Protein AF-0000000074259513 (afdb_homodimer)

Solvent-accessible surface area (backbone atoms only — not comparable to full-atom values): 6010 Å² total; per-residue (Å²): 132,60,86,56,72,41,59,15,62,43,80,56,53,77,37,49,54,82,56,69,43,17,44,39,42,34,41,35,87,91,44,74,48,75,46,43,27,36,48,70,55,35,53,50,48,52,38,41,48,68,45,69,68,115,132,60,88,56,71,41,59,14,62,44,79,56,52,76,36,48,55,83,56,67,44,18,44,39,41,33,41,37,89,90,46,73,49,75,46,43,27,35,48,69,53,35,52,50,48,53,39,42,48,68,42,68,71,113

Secondary structure (DSSP, 8-state):
--SS-EE-TTT-PEEPTTS-EEEEEEEETTEEEEEEEEHHHHHHHHHHHTT---/--SS-EE-TTT-PEEPTTS-EEEEEEEETTEEEEEEEEHHHHHHHHHHHTT---

Organism: NCBI:txid2743089

Foldseek 3Di:
DDPAWDAFPPPRDIDGPPADKDWDWDQDPVGIDITIHHPVVVVVVVCVVVVNVD/DDPQWDAFPPPRDIDGPPADKDWDWDQDPVGIDITIHHPVVVVVVVCVVVVNVD

Nearest PDB structures (foldseek):
  8pkp-assembly1_N  TM=6.000E-01  e=4.523E+00  Homo sapiens
  8pkp-assembly1_N  TM=6.010E-01  e=4.646E+00  Homo sapiens

Structure (mmCIF, N/CA/C/O backbone):
data_AF-0000000074259513-model_v1
#
loop_
_entity.id
_entity.type
_entity.pdbx_description
1 polymer 'Small CPxCG-related zinc finger protein'
#
loop_
_atom_site.group_PDB
_atom_site.id
_atom_site.type_symbol
_atom_site.label_atom_id
_atom_site.label_alt_id
_atom_site.label_comp_id
_atom_site.label_asym_id
_atom_site.label_entity_id
_atom_site.label_seq_id
_atom_site.pdbx_PDB_ins_code
_atom_site.Cartn_x
_atom_site.Cartn_y
_atom_site.Cartn_z
_atom_site.occupancy
_atom_site.B_iso_or_equiv
_atom_site.auth_seq_id
_atom_site.auth_comp_id
_atom_site.auth_asym_id
_atom_site.auth_atom_id
_atom_site.pdbx_PDB_model_num
ATOM 1 N N . MET A 1 1 ? 1.329 -17.625 3.668 1 74.94 1 MET A N 1
ATOM 2 C CA . MET A 1 1 ? 1.654 -18.078 2.318 1 74.94 1 MET A CA 1
ATOM 3 C C . MET A 1 1 ? 0.387 -18.375 1.522 1 74.94 1 MET A C 1
ATOM 5 O O . MET A 1 1 ? -0.631 -18.766 2.094 1 74.94 1 MET A O 1
ATOM 9 N N . LEU A 1 2 ? 0.583 -18.094 0.047 1 81.94 2 LEU A N 1
ATOM 10 C CA . LEU A 1 2 ? -0.591 -18.344 -0.783 1 81.94 2 LEU A CA 1
ATOM 11 C C . LEU A 1 2 ? -0.882 -19.828 -0.878 1 81.94 2 LEU A C 1
ATOM 13 O O . LEU A 1 2 ? 0.029 -20.641 -1.094 1 81.94 2 LEU A O 1
ATOM 17 N N . ARG A 1 3 ? -2.127 -20.297 -0.705 1 88.44 3 ARG A N 1
ATOM 18 C CA . ARG A 1 3 ? -2.537 -21.688 -0.848 1 88.44 3 ARG A CA 1
ATOM 19 C C . ARG A 1 3 ? -3.039 -21.969 -2.26 1 88.44 3 ARG A C 1
ATOM 21 O O . ARG A 1 3 ? -2.982 -23.109 -2.73 1 88.44 3 ARG A O 1
ATOM 28 N N . ARG A 1 4 ? -3.553 -21.016 -2.9 1 95.06 4 ARG A N 1
ATOM 29 C CA . ARG A 1 4 ? -4.074 -21.078 -4.262 1 95.06 4 ARG A CA 1
ATOM 30 C C . ARG A 1 4 ? -3.521 -19.938 -5.109 1 95.06 4 ARG A C 1
ATOM 32 O O . ARG A 1 4 ? -3.078 -18.922 -4.578 1 95.06 4 ARG A O 1
ATOM 39 N N . PRO A 1 5 ? -3.508 -20.219 -6.512 1 96.75 5 PRO A N 1
ATOM 40 C CA . PRO A 1 5 ? -3.08 -19.125 -7.383 1 96.75 5 PRO A CA 1
ATOM 41 C C . PRO A 1 5 ? -3.969 -17.891 -7.254 1 96.75 5 PRO A C 1
ATOM 43 O O . PRO A 1 5 ? -5.176 -18.016 -7.02 1 96.75 5 PRO A O 1
ATOM 46 N N . HIS A 1 6 ? -3.34 -16.766 -7.273 1 97.12 6 HIS A N 1
ATOM 47 C CA . HIS A 1 6 ? -4.023 -15.484 -7.273 1 97.12 6 HIS A CA 1
ATOM 48 C C . HIS A 1 6 ? -3.449 -14.555 -8.336 1 97.12 6 HIS A C 1
ATOM 50 O O . HIS A 1 6 ? -2.264 -14.633 -8.664 1 97.12 6 HIS A O 1
ATOM 56 N N . ASP A 1 7 ? -4.262 -13.742 -8.906 1 97.5 7 ASP A N 1
ATOM 57 C CA . ASP A 1 7 ? -3.744 -12.742 -9.828 1 97.5 7 ASP A CA 1
ATOM 58 C C . ASP A 1 7 ? -3.256 -11.5 -9.086 1 97.5 7 ASP A C 1
ATOM 60 O O . ASP A 1 7 ? -3.9 -11.047 -8.141 1 97.5 7 ASP A O 1
ATOM 64 N N . CYS A 1 8 ? -2.084 -11.031 -9.508 1 98.12 8 CYS A N 1
ATOM 65 C CA . CYS A 1 8 ? -1.61 -9.727 -9.062 1 98.12 8 CYS A CA 1
ATOM 66 C C . CYS A 1 8 ? -2.656 -8.648 -9.32 1 98.12 8 CYS A C 1
ATOM 68 O O . CYS A 1 8 ? -3.129 -8.492 -10.445 1 98.12 8 CYS A O 1
ATOM 70 N N . ASP A 1 9 ? -2.967 -7.887 -8.297 1 97.62 9 ASP A N 1
ATOM 71 C CA . ASP A 1 9 ? -4.016 -6.883 -8.43 1 97.62 9 ASP A CA 1
ATOM 72 C C . ASP A 1 9 ? -3.582 -5.754 -9.367 1 97.62 9 ASP A C 1
ATOM 74 O O . ASP A 1 9 ? -4.422 -5.078 -9.961 1 97.62 9 ASP A O 1
ATOM 78 N N . ARG A 1 10 ? -2.291 -5.578 -9.508 1 97.31 10 ARG A N 1
ATOM 79 C CA . ARG A 1 10 ? -1.812 -4.453 -10.305 1 97.31 10 ARG A CA 1
ATOM 80 C C . ARG A 1 10 ? -1.606 -4.855 -11.766 1 97.31 10 ARG A C 1
ATOM 82 O O . ARG A 1 10 ? -2.031 -4.145 -12.672 1 97.31 10 ARG A O 1
ATOM 89 N N . CYS A 1 11 ? -0.947 -5.926 -12.008 1 97.69 11 CYS A N 1
ATOM 90 C CA . CYS A 1 11 ? -0.525 -6.188 -13.375 1 97.69 11 CYS A CA 1
ATOM 91 C C . CYS A 1 11 ? -1.265 -7.391 -13.953 1 97.69 11 CYS A C 1
ATOM 93 O O . CYS A 1 11 ? -1.183 -7.656 -15.156 1 97.69 11 CYS A O 1
ATOM 95 N N . GLY A 1 12 ? -1.835 -8.188 -13.141 1 97.62 12 GLY A N 1
ATOM 96 C CA . GLY A 1 12 ? -2.67 -9.273 -13.625 1 97.62 12 GLY A CA 1
ATOM 97 C C . GLY A 1 12 ? -1.925 -10.586 -13.758 1 97.62 12 GLY A C 1
ATOM 98 O O . GLY A 1 12 ? -2.527 -11.625 -14.039 1 97.62 12 GLY A O 1
ATOM 99 N N . ARG A 1 13 ? -0.582 -10.539 -13.578 1 97.25 13 ARG A N 1
ATOM 100 C CA . ARG A 1 13 ? 0.183 -11.781 -13.633 1 97.25 13 ARG A CA 1
ATOM 101 C C . ARG A 1 13 ? -0.255 -12.742 -12.523 1 97.25 13 ARG A C 1
ATOM 103 O O . ARG A 1 13 ? -0.558 -12.312 -11.406 1 97.25 13 ARG A O 1
ATOM 110 N N . TH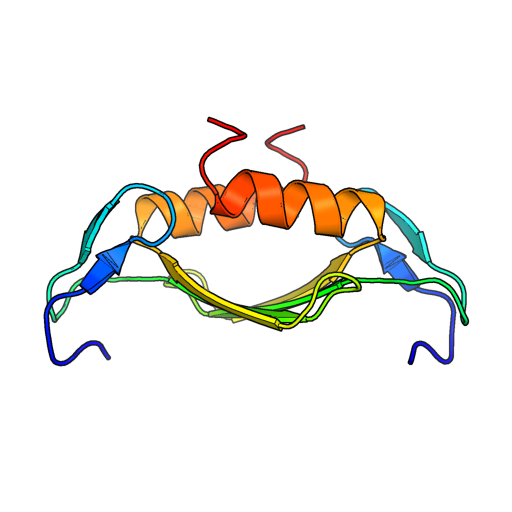R A 1 14 ? -0.247 -14.062 -12.789 1 98.19 14 THR A N 1
ATOM 111 C CA . THR A 1 14 ? -0.623 -15.062 -11.805 1 98.19 14 THR A CA 1
ATOM 112 C C . THR A 1 14 ? 0.52 -15.305 -10.82 1 98.19 14 THR A C 1
ATOM 114 O O . THR A 1 14 ? 1.668 -15.492 -11.234 1 98.19 14 THR A O 1
ATOM 117 N N . ILE A 1 15 ? 0.193 -15.258 -9.547 1 97.81 15 ILE A N 1
ATOM 118 C CA . ILE A 1 15 ? 1.097 -15.633 -8.461 1 97.81 15 ILE A CA 1
ATOM 119 C C . ILE A 1 15 ? 0.795 -17.062 -8 1 97.81 15 ILE A C 1
ATOM 121 O O . ILE A 1 15 ? -0.29 -17.328 -7.484 1 97.81 15 ILE A O 1
ATOM 125 N N . ASP A 1 16 ? 1.713 -17.859 -8.172 1 97.88 16 ASP A N 1
ATOM 126 C CA . ASP A 1 16 ? 1.503 -19.266 -7.82 1 97.88 16 ASP A CA 1
ATOM 127 C C . ASP A 1 16 ? 1.905 -19.531 -6.371 1 97.88 16 ASP A C 1
ATOM 129 O O . ASP A 1 16 ? 2.742 -18.828 -5.812 1 97.88 16 ASP A O 1
ATOM 133 N N . PRO A 1 17 ? 1.207 -20.562 -5.77 1 97.19 17 PRO A N 1
ATOM 134 C CA . PRO A 1 17 ? 1.667 -20.969 -4.441 1 97.19 17 PRO A CA 1
ATOM 135 C C . PRO A 1 17 ? 3.176 -21.203 -4.383 1 97.19 17 PRO A C 1
ATOM 137 O O . PRO A 1 17 ? 3.742 -21.828 -5.289 1 97.19 17 PRO A O 1
ATOM 140 N N . GLY A 1 18 ? 3.783 -20.656 -3.387 1 95.88 18 GLY A N 1
ATOM 141 C CA . GLY A 1 18 ? 5.219 -20.828 -3.244 1 95.88 18 GLY A CA 1
ATOM 142 C C . GLY A 1 18 ? 6.02 -19.641 -3.744 1 95.88 18 GLY A C 1
ATOM 143 O O . GLY A 1 18 ? 7.195 -19.484 -3.41 1 95.88 18 GLY A O 1
ATOM 144 N N . GLU A 1 19 ? 5.395 -18.875 -4.625 1 96.94 19 GLU A N 1
ATOM 145 C CA . GLU A 1 19 ? 6.078 -17.672 -5.113 1 96.94 19 GLU A CA 1
ATOM 146 C C . GLU A 1 19 ? 6.059 -16.562 -4.066 1 96.94 19 GLU A C 1
ATOM 148 O O . GLU A 1 19 ? 5.141 -16.484 -3.248 1 96.94 19 GLU A O 1
ATOM 153 N N . GLU A 1 20 ? 7.117 -15.766 -4.066 1 96.81 20 GLU A N 1
ATOM 154 C CA . GLU A 1 20 ? 7.133 -14.547 -3.264 1 96.81 20 GLU A CA 1
ATOM 155 C C . GLU A 1 20 ? 6.102 -13.539 -3.768 1 96.81 20 GLU A C 1
ATOM 157 O O . GLU A 1 20 ? 5.828 -13.469 -4.969 1 96.81 20 GLU A O 1
ATOM 162 N N . TYR A 1 21 ? 5.535 -12.836 -2.805 1 97.69 21 TYR A N 1
ATOM 163 C CA . TYR A 1 21 ? 4.539 -11.828 -3.146 1 97.69 21 TYR A CA 1
ATOM 164 C C . TYR A 1 21 ? 4.484 -10.734 -2.086 1 97.69 21 TYR A C 1
ATOM 166 O O . TYR A 1 21 ? 5.137 -10.836 -1.045 1 97.69 21 TYR A O 1
ATOM 174 N N . GLY A 1 22 ? 3.895 -9.625 -2.406 1 97.88 22 GLY A N 1
ATOM 175 C CA . GLY A 1 22 ? 3.588 -8.555 -1.468 1 97.88 22 GLY A CA 1
ATOM 176 C C . GLY A 1 22 ? 2.115 -8.469 -1.119 1 97.88 22 GLY A C 1
ATOM 177 O O . GLY A 1 22 ? 1.255 -8.648 -1.984 1 97.88 22 GLY A O 1
ATOM 178 N N . ALA A 1 23 ? 1.812 -8.266 0.148 1 98.38 23 ALA A N 1
ATOM 179 C CA . ALA A 1 23 ? 0.465 -7.984 0.637 1 98.38 23 ALA A CA 1
ATOM 180 C C . ALA A 1 23 ? 0.358 -6.562 1.176 1 98.38 23 ALA A C 1
ATOM 182 O O . ALA A 1 23 ? 1.221 -6.113 1.934 1 98.38 23 ALA A O 1
ATOM 183 N N . VAL A 1 24 ? -0.696 -5.867 0.723 1 98.38 24 VAL A N 1
ATOM 184 C CA . VAL A 1 24 ? -0.873 -4.465 1.091 1 98.38 24 VAL A CA 1
ATOM 185 C C . VAL A 1 24 ? -2.256 -4.262 1.703 1 98.38 24 VAL A C 1
ATOM 187 O O . VAL A 1 24 ? -3.266 -4.668 1.122 1 98.38 24 VAL A O 1
ATOM 190 N N . ASP A 1 25 ? -2.355 -3.721 2.836 1 98.44 25 ASP A N 1
ATOM 191 C CA . ASP A 1 25 ? -3.553 -3.174 3.465 1 98.44 25 ASP A CA 1
ATOM 192 C C . ASP A 1 25 ? -3.457 -1.655 3.604 1 98.44 25 ASP A C 1
ATOM 194 O O . ASP A 1 25 ? -2.514 -1.141 4.207 1 98.44 25 ASP A O 1
ATOM 198 N N . ALA A 1 26 ? -4.391 -1.011 2.979 1 98.12 26 ALA A N 1
ATOM 199 C CA . ALA A 1 26 ? -4.344 0.448 3.031 1 98.12 26 ALA A CA 1
ATOM 200 C C . ALA A 1 26 ? -5.723 1.031 3.336 1 98.12 26 ALA A C 1
ATOM 202 O O . ALA A 1 26 ? -6.746 0.424 3.012 1 98.12 26 ALA A O 1
ATOM 203 N N . ILE A 1 27 ? -5.707 2.111 4.055 1 97.62 27 ILE A N 1
ATOM 204 C CA . ILE A 1 27 ? -6.902 2.918 4.277 1 97.62 27 ILE A CA 1
ATOM 205 C C . ILE A 1 27 ? -6.625 4.371 3.891 1 97.62 27 ILE A C 1
ATOM 207 O O . ILE A 1 27 ? -5.562 4.91 4.207 1 97.62 27 ILE A O 1
ATOM 211 N N . ASP A 1 28 ? -7.586 4.934 3.045 1 96.25 28 ASP A N 1
ATOM 212 C CA . ASP A 1 28 ? -7.492 6.348 2.695 1 96.25 28 ASP A CA 1
ATOM 213 C C . ASP A 1 28 ? -8.875 6.977 2.576 1 96.25 28 ASP A C 1
ATOM 215 O O . ASP A 1 28 ? -9.883 6.352 2.914 1 96.25 28 ASP A O 1
ATOM 219 N N . PRO A 1 29 ? -8.922 8.289 2.244 1 92.75 29 PRO A N 1
ATOM 220 C CA . PRO A 1 29 ? -10.227 8.953 2.199 1 92.75 29 PRO A CA 1
ATOM 221 C C . PRO A 1 29 ? -11.203 8.266 1.247 1 92.75 29 PRO A C 1
ATOM 223 O O . PRO A 1 29 ? -12.422 8.375 1.422 1 92.75 29 PRO A O 1
ATOM 226 N N . ASP A 1 30 ? -10.648 7.559 0.295 1 96.12 30 ASP A N 1
ATOM 227 C CA . ASP A 1 30 ? -11.508 6.906 -0.69 1 96.12 30 ASP A CA 1
ATOM 228 C C . ASP A 1 30 ? -11.922 5.516 -0.218 1 96.12 30 ASP A C 1
ATOM 230 O O . ASP A 1 30 ? -12.773 4.875 -0.839 1 96.12 30 ASP A O 1
ATOM 234 N N . GLY A 1 31 ? -11.43 4.961 0.875 1 96.19 31 GLY A N 1
ATOM 235 C CA . GLY A 1 31 ? -11.852 3.676 1.412 1 96.19 31 GLY A CA 1
ATOM 236 C C . GLY A 1 31 ? -10.688 2.736 1.685 1 96.19 31 GLY A C 1
ATOM 237 O O . GLY A 1 31 ? -9.531 3.145 1.631 1 96.19 31 GLY A O 1
ATOM 238 N N . ASP A 1 32 ? -10.977 1.563 2.08 1 97.44 32 ASP A N 1
ATOM 239 C CA . ASP A 1 32 ? -9.992 0.521 2.348 1 97.44 32 ASP A CA 1
ATOM 240 C C . ASP A 1 32 ? -9.664 -0.268 1.082 1 97.44 32 ASP A C 1
ATOM 242 O O . ASP A 1 32 ? -10.492 -0.358 0.171 1 97.44 32 ASP A O 1
ATOM 246 N N . LEU A 1 33 ? -8.438 -0.649 0.962 1 96 33 LEU A N 1
ATOM 247 C CA . LEU A 1 33 ? -8.062 -1.58 -0.095 1 96 33 LEU A CA 1
ATOM 248 C C . LEU A 1 33 ? -7.074 -2.619 0.425 1 96 33 LEU A C 1
ATOM 250 O O . LEU A 1 33 ? -6.262 -2.326 1.304 1 96 33 LEU A O 1
ATOM 254 N N . ARG A 1 34 ? -7.293 -3.844 -0.008 1 98 34 ARG A N 1
ATOM 255 C CA . ARG A 1 34 ? -6.387 -4.973 0.194 1 98 34 ARG A CA 1
ATOM 256 C C . ARG A 1 34 ? -5.996 -5.602 -1.137 1 98 34 ARG A C 1
ATOM 258 O O . ARG A 1 34 ? -6.859 -6.031 -1.906 1 98 34 ARG A O 1
ATOM 265 N N . VAL A 1 35 ? -4.707 -5.543 -1.379 1 98.12 35 VAL A N 1
ATOM 266 C CA . VAL A 1 35 ? -4.285 -6.066 -2.674 1 98.12 35 VAL A CA 1
ATOM 267 C C . VAL A 1 35 ? -3.104 -7.016 -2.488 1 98.12 35 VAL A C 1
ATOM 269 O O . VAL A 1 35 ? -2.4 -6.949 -1.477 1 98.12 35 VAL A O 1
ATOM 272 N N . LEU A 1 36 ? -2.984 -7.938 -3.428 1 98.19 36 LEU A N 1
ATOM 273 C CA . LEU A 1 36 ? -1.825 -8.812 -3.564 1 98.19 36 LEU A CA 1
ATOM 274 C C . LEU A 1 36 ? -1.015 -8.453 -4.805 1 98.19 36 LEU A C 1
ATOM 276 O O . LEU A 1 36 ? -1.579 -8.25 -5.883 1 98.19 36 LEU A O 1
ATOM 280 N N . LEU A 1 37 ? 0.252 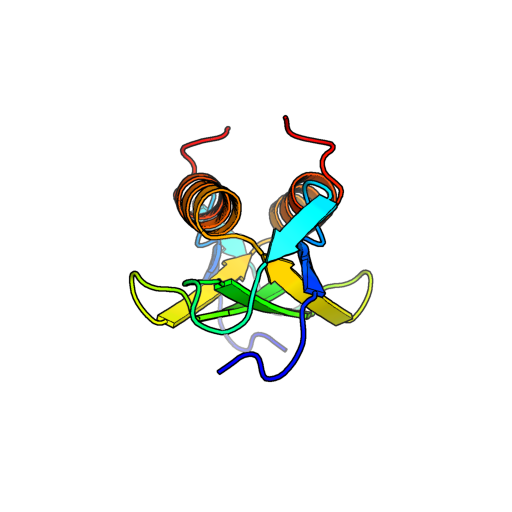-8.359 -4.578 1 98.12 37 LEU A N 1
ATOM 281 C CA . LEU A 1 37 ? 1.155 -7.969 -5.656 1 98.12 37 LEU A CA 1
ATOM 282 C C . LEU A 1 37 ? 2.164 -9.078 -5.945 1 98.12 37 LEU A C 1
ATOM 284 O O . LEU A 1 37 ? 2.682 -9.703 -5.023 1 98.12 37 LEU A O 1
ATOM 288 N N . CYS A 1 38 ? 2.395 -9.359 -7.281 1 98.06 38 CYS A N 1
ATOM 289 C CA . CYS A 1 38 ? 3.531 -10.211 -7.617 1 98.06 38 CYS A CA 1
ATOM 290 C C . CYS A 1 38 ? 4.84 -9.578 -7.16 1 98.06 38 CYS A C 1
ATOM 292 O O . CYS A 1 38 ? 4.875 -8.391 -6.82 1 98.06 38 CYS A O 1
ATOM 294 N N . ALA A 1 39 ? 5.91 -10.359 -7.129 1 97.25 39 ALA A N 1
ATOM 295 C CA . ALA A 1 39 ? 7.188 -9.898 -6.582 1 97.25 39 ALA A CA 1
ATOM 296 C C . ALA A 1 39 ? 7.684 -8.664 -7.32 1 97.25 39 ALA A C 1
ATOM 298 O O . ALA A 1 39 ? 8.086 -7.676 -6.695 1 97.25 39 ALA A O 1
ATOM 299 N N . PRO A 1 40 ? 7.609 -8.57 -8.68 1 96.38 40 PRO A N 1
ATOM 300 C CA . PRO A 1 40 ? 8.047 -7.352 -9.367 1 96.38 40 PRO A CA 1
ATOM 301 C C . PRO A 1 40 ? 7.207 -6.129 -9 1 96.38 40 PRO A C 1
ATOM 303 O O . PRO A 1 40 ? 7.75 -5.043 -8.789 1 96.38 40 PRO A O 1
ATOM 306 N N . CYS A 1 41 ? 5.91 -6.316 -8.836 1 97.12 41 CYS A N 1
ATOM 307 C CA . CYS A 1 41 ? 5.039 -5.195 -8.5 1 97.12 41 CYS A CA 1
ATOM 308 C C . CYS A 1 41 ? 5.234 -4.766 -7.055 1 97.12 41 CYS A C 1
ATOM 310 O O . CYS A 1 41 ? 5.094 -3.584 -6.73 1 97.12 41 CYS A O 1
ATOM 312 N N . ALA A 1 42 ? 5.582 -5.746 -6.211 1 97.44 42 ALA A N 1
ATOM 313 C CA . ALA A 1 42 ? 5.922 -5.391 -4.836 1 97.44 42 ALA A CA 1
ATOM 314 C C . ALA A 1 42 ? 7.172 -4.516 -4.789 1 97.44 42 ALA A C 1
ATOM 316 O O . ALA A 1 42 ? 7.238 -3.564 -4.008 1 97.44 42 ALA A O 1
ATOM 317 N N . GLY A 1 43 ? 8.156 -4.895 -5.594 1 96.25 43 GLY A N 1
ATOM 318 C CA . GLY A 1 43 ? 9.328 -4.043 -5.727 1 96.25 43 GLY A CA 1
ATOM 319 C C . GLY A 1 43 ? 9 -2.656 -6.242 1 96.25 43 GLY A C 1
ATOM 320 O O . GLY A 1 43 ? 9.531 -1.661 -5.742 1 96.25 43 GLY A O 1
ATOM 321 N N . ASP A 1 44 ? 8.102 -2.564 -7.266 1 95.62 44 ASP A N 1
ATOM 322 C CA . ASP A 1 44 ? 7.68 -1.279 -7.809 1 95.62 44 ASP A CA 1
ATOM 323 C C . ASP A 1 44 ? 6.992 -0.431 -6.742 1 95.62 44 ASP A C 1
ATOM 325 O O . ASP A 1 44 ? 7.137 0.793 -6.727 1 95.62 44 ASP A O 1
ATOM 329 N N . LEU A 1 45 ? 6.168 -1.118 -5.887 1 96.62 45 LEU A N 1
ATOM 330 C CA . LEU A 1 45 ? 5.52 -0.392 -4.801 1 96.62 45 LEU A CA 1
ATOM 331 C C . LEU A 1 45 ? 6.551 0.251 -3.885 1 96.62 45 LEU A C 1
ATOM 333 O O . LEU A 1 45 ? 6.41 1.414 -3.498 1 96.62 45 LEU A O 1
ATOM 337 N N . ARG A 1 46 ? 7.605 -0.456 -3.506 1 96.62 46 ARG A N 1
ATOM 338 C CA . ARG A 1 46 ? 8.656 0.112 -2.664 1 96.62 46 ARG A CA 1
ATOM 339 C C . ARG A 1 46 ? 9.289 1.332 -3.324 1 96.62 46 ARG A C 1
ATOM 341 O O . ARG A 1 46 ? 9.492 2.359 -2.676 1 96.62 46 ARG A O 1
ATOM 348 N N . ALA A 1 47 ? 9.586 1.173 -4.59 1 95.12 47 ALA A N 1
ATOM 349 C CA . ALA A 1 47 ? 10.172 2.287 -5.332 1 95.12 47 ALA A CA 1
ATOM 350 C C . ALA A 1 47 ? 9.234 3.49 -5.348 1 95.12 47 ALA A C 1
ATOM 352 O O . ALA A 1 47 ? 9.68 4.633 -5.199 1 95.12 47 ALA A O 1
ATOM 353 N N . PHE A 1 48 ? 7.922 3.227 -5.578 1 95.31 48 PHE A N 1
ATOM 354 C CA . PHE A 1 48 ? 6.895 4.258 -5.559 1 95.31 48 PHE A CA 1
ATOM 355 C C . PHE A 1 48 ? 6.867 4.973 -4.211 1 95.31 48 PHE A C 1
ATOM 357 O O . PHE A 1 48 ? 6.875 6.203 -4.156 1 95.31 48 PHE A O 1
ATOM 364 N N . LEU A 1 49 ? 6.895 4.258 -3.146 1 96.38 49 LEU A N 1
ATOM 365 C CA . LEU A 1 49 ? 6.797 4.816 -1.802 1 96.38 49 LEU A CA 1
ATOM 366 C C . LEU A 1 49 ? 8.07 5.574 -1.432 1 96.38 49 LEU A C 1
ATOM 368 O O . LEU A 1 49 ? 8.016 6.539 -0.67 1 96.38 49 LEU A O 1
ATOM 372 N N . ASP A 1 50 ? 9.195 5.191 -2.051 1 94.62 50 ASP A N 1
ATOM 373 C CA . ASP A 1 50 ? 10.469 5.859 -1.809 1 94.62 50 ASP A CA 1
ATOM 374 C C . ASP A 1 50 ? 10.586 7.141 -2.633 1 94.62 50 ASP A C 1
ATOM 376 O O . ASP A 1 50 ? 11.594 7.852 -2.551 1 94.62 50 ASP A O 1
ATOM 380 N N . GLY A 1 51 ? 9.555 7.406 -3.395 1 91.19 51 GLY A N 1
ATOM 381 C CA . GLY A 1 51 ? 9.555 8.617 -4.203 1 91.19 51 GLY A CA 1
ATOM 382 C C . GLY A 1 51 ? 10.312 8.461 -5.508 1 91.19 51 GLY A C 1
ATOM 383 O O . GLY A 1 51 ? 10.633 9.453 -6.168 1 91.19 51 GLY A O 1
ATOM 384 N N . GLU A 1 52 ? 10.68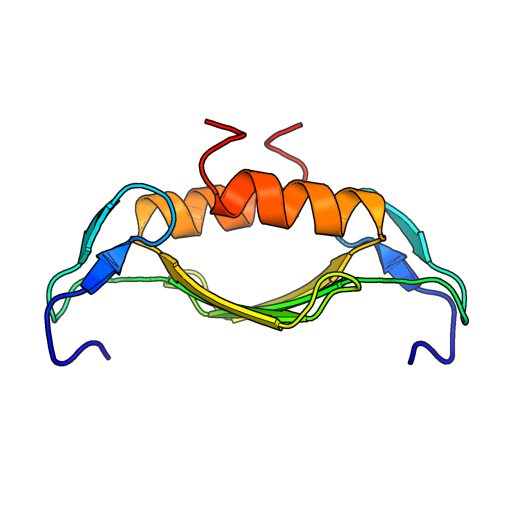 7.246 -5.902 1 85 52 GLU A N 1
ATOM 385 C CA . GLU A 1 52 ? 11.492 7.023 -7.094 1 85 52 GLU A CA 1
ATOM 386 C C . GLU A 1 52 ? 10.625 7 -8.352 1 85 52 GLU A C 1
ATOM 388 O O . GLU A 1 52 ? 11.133 7.141 -9.469 1 85 52 GLU A O 1
ATOM 393 N N . LEU A 1 53 ? 9.422 6.73 -8.297 1 66.38 53 LEU A N 1
ATOM 394 C CA . LEU A 1 53 ? 8.539 6.707 -9.453 1 66.38 53 LEU A CA 1
ATOM 395 C C . LEU A 1 53 ? 7.738 8 -9.555 1 66.38 53 LEU A C 1
ATOM 397 O O . LEU A 1 53 ? 6.641 8.109 -9.008 1 66.38 53 LEU A O 1
ATOM 401 N N . LEU A 1 54 ? 8.406 9.148 -9.523 1 55.88 54 LEU A N 1
ATOM 402 C CA . LEU A 1 54 ? 7.777 10.453 -9.703 1 55.88 54 LEU A CA 1
ATOM 403 C C . LEU A 1 54 ? 7.688 10.82 -11.18 1 55.88 54 LEU A C 1
ATOM 405 O O . LEU A 1 54 ? 8.531 10.414 -11.977 1 55.88 54 LEU A O 1
ATOM 409 N N . MET B 1 1 ? -7.285 8.812 13.648 1 73.62 1 MET B N 1
ATOM 410 C CA . MET B 1 1 ? -6.941 10.18 13.258 1 73.62 1 MET B CA 1
ATOM 411 C C . MET B 1 1 ? -5.59 10.586 13.836 1 73.62 1 MET B C 1
ATOM 413 O O . MET B 1 1 ? -5.215 10.133 14.922 1 73.62 1 MET B O 1
ATOM 417 N N . LEU B 1 2 ? -4.852 11.523 12.906 1 81.69 2 LEU B N 1
ATOM 418 C CA . LEU B 1 2 ? -3.545 11.961 13.391 1 81.69 2 LEU B CA 1
ATOM 419 C C . LEU B 1 2 ? -3.691 12.914 14.578 1 81.69 2 LEU B C 1
ATOM 421 O O . LEU B 1 2 ? -4.516 13.828 14.539 1 81.69 2 LEU B O 1
ATOM 425 N N . ARG B 1 3 ? -2.945 12.773 15.695 1 87.88 3 ARG B N 1
ATOM 426 C CA . ARG B 1 3 ? -2.951 13.656 16.859 1 87.88 3 ARG B CA 1
ATOM 427 C C . ARG B 1 3 ? -1.854 14.711 16.734 1 87.88 3 ARG B C 1
ATOM 429 O O . ARG B 1 3 ? -1.964 15.797 17.328 1 87.88 3 ARG B O 1
ATOM 436 N N . ARG B 1 4 ? -0.813 14.43 16.078 1 94.56 4 ARG B N 1
ATOM 437 C CA . ARG B 1 4 ? 0.336 15.297 15.844 1 94.56 4 ARG B CA 1
ATOM 438 C C . ARG B 1 4 ? 0.699 15.336 14.359 1 94.56 4 ARG B C 1
ATOM 440 O O . ARG B 1 4 ? 0.34 14.43 13.609 1 94.56 4 ARG B O 1
ATOM 447 N N . PRO B 1 5 ? 1.395 16.5 13.961 1 96.62 5 PRO B N 1
ATOM 448 C CA . PRO B 1 5 ? 1.858 16.547 12.578 1 96.62 5 PRO B CA 1
ATOM 449 C C . PRO B 1 5 ? 2.84 15.414 12.25 1 96.62 5 PRO B C 1
ATOM 451 O O . PRO B 1 5 ? 3.619 15 13.109 1 96.62 5 PRO B O 1
ATOM 454 N N . HIS B 1 6 ? 2.68 14.891 11.094 1 97 6 HIS B N 1
ATOM 455 C CA . HIS B 1 6 ? 3.582 13.883 10.555 1 97 6 HIS B CA 1
ATOM 456 C C . HIS B 1 6 ? 3.994 14.219 9.125 1 97 6 HIS B C 1
ATOM 458 O O . HIS B 1 6 ? 3.227 14.828 8.375 1 97 6 HIS B O 1
ATOM 464 N N . ASP B 1 7 ? 5.164 13.852 8.766 1 97.56 7 ASP B N 1
ATOM 465 C CA . ASP B 1 7 ? 5.566 14.023 7.371 1 97.56 7 ASP B CA 1
ATOM 466 C C . ASP B 1 7 ? 5.129 12.828 6.527 1 97.56 7 ASP B C 1
ATOM 468 O O . ASP B 1 7 ? 5.238 11.68 6.961 1 97.56 7 ASP B O 1
ATOM 472 N N . CYS B 1 8 ? 4.59 13.164 5.352 1 98.12 8 CYS B N 1
ATOM 473 C CA . CYS B 1 8 ? 4.34 12.141 4.34 1 98.12 8 CYS B CA 1
ATOM 474 C C . CYS B 1 8 ? 5.605 11.344 4.047 1 98.12 8 CYS B C 1
ATOM 476 O O . CYS B 1 8 ? 6.648 11.922 3.734 1 98.12 8 CYS B O 1
ATOM 478 N N . ASP B 1 9 ? 5.496 10.039 4.102 1 97.62 9 ASP B N 1
ATOM 479 C CA . ASP B 1 9 ? 6.676 9.203 3.914 1 97.62 9 ASP B CA 1
ATOM 480 C C . ASP B 1 9 ? 7.176 9.266 2.473 1 97.62 9 ASP B C 1
ATOM 482 O O . ASP B 1 9 ? 8.352 9.023 2.207 1 97.62 9 ASP B O 1
ATOM 486 N N . ARG B 1 10 ? 6.293 9.617 1.562 1 97.25 10 ARG B N 1
ATOM 487 C CA . ARG B 1 10 ? 6.68 9.602 0.156 1 97.25 10 ARG B CA 1
ATOM 488 C C . ARG B 1 10 ? 7.215 10.961 -0.281 1 97.25 10 ARG B C 1
ATOM 490 O O . ARG B 1 10 ? 8.258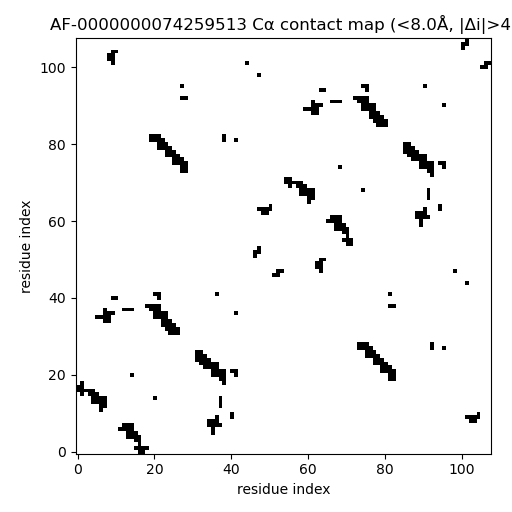 11.047 -0.938 1 97.25 10 ARG B O 1
ATOM 497 N N . CYS B 1 11 ? 6.535 12 0.018 1 97.69 11 CYS B N 1
ATOM 498 C CA . CYS B 1 11 ? 6.898 13.273 -0.602 1 97.69 11 CYS B CA 1
ATOM 499 C C . CYS B 1 11 ? 7.457 14.242 0.431 1 97.69 11 CYS B C 1
ATOM 501 O O . CYS B 1 11 ? 7.98 15.305 0.076 1 97.69 11 CYS B O 1
ATOM 503 N N . GLY B 1 12 ? 7.223 14.016 1.669 1 97.62 12 GLY B N 1
ATOM 504 C CA . GLY B 1 12 ? 7.832 14.82 2.713 1 97.62 12 GLY B CA 1
ATOM 505 C C . GLY B 1 12 ? 6.949 15.969 3.176 1 97.62 12 GLY B C 1
ATOM 506 O O . GLY B 1 12 ? 7.285 16.672 4.133 1 97.62 12 GLY B O 1
ATOM 507 N N . ARG B 1 13 ? 5.82 16.172 2.467 1 97.31 13 ARG B N 1
ATOM 508 C CA . ARG B 1 13 ? 4.898 17.219 2.898 1 97.31 13 ARG B CA 1
ATOM 509 C C . ARG B 1 13 ? 4.34 16.922 4.285 1 97.31 13 ARG B C 1
ATOM 511 O O . ARG B 1 13 ? 4.062 15.766 4.609 1 97.31 13 ARG B O 1
ATOM 518 N N . THR B 1 14 ? 4.102 17.953 5.109 1 98.12 14 THR B N 1
ATOM 519 C CA . THR B 1 14 ? 3.553 17.781 6.449 1 98.12 14 THR B CA 1
ATOM 520 C C . THR B 1 14 ? 2.045 17.562 6.391 1 98.12 14 THR B C 1
ATOM 522 O O . THR B 1 14 ? 1.327 18.281 5.703 1 98.12 14 THR B O 1
ATOM 525 N N . ILE B 1 15 ? 1.604 16.516 7.066 1 97.75 15 ILE B N 1
ATOM 526 C CA . ILE B 1 15 ? 0.189 16.219 7.281 1 97.75 15 ILE B CA 1
ATOM 527 C C . ILE B 1 15 ? -0.239 16.719 8.656 1 97.75 15 ILE B C 1
ATOM 529 O O . ILE B 1 15 ? 0.241 16.219 9.68 1 97.75 15 ILE B O 1
ATOM 533 N N . ASP B 1 16 ? -1.102 17.609 8.656 1 97.81 16 ASP B N 1
ATOM 534 C CA . ASP B 1 16 ? -1.536 18.203 9.922 1 97.81 16 ASP B CA 1
ATOM 535 C C . ASP B 1 16 ? -2.734 17.438 10.492 1 97.81 16 ASP B C 1
ATOM 537 O O . ASP B 1 16 ? -3.492 16.812 9.75 1 97.81 16 ASP B O 1
ATOM 541 N N . PRO B 1 17 ? -2.818 17.484 11.867 1 97.06 17 PRO B N 1
ATOM 542 C CA . PRO B 1 17 ? -4.035 16.906 12.453 1 97.06 17 PRO B CA 1
ATOM 543 C C . PRO B 1 17 ? -5.309 17.438 11.789 1 97.06 17 PRO B C 1
ATOM 545 O O . PRO B 1 17 ? -5.422 18.641 11.531 1 97.06 17 PRO B O 1
ATOM 548 N N . GLY B 1 18 ? -6.168 16.531 11.469 1 95.81 18 GLY B N 1
ATOM 549 C CA . GLY B 1 18 ? -7.418 16.938 10.844 1 95.81 18 GLY B CA 1
ATOM 550 C C . GLY B 1 18 ? -7.418 16.766 9.336 1 95.81 18 GLY B C 1
ATOM 551 O O . GLY B 1 18 ? -8.477 16.766 8.711 1 95.81 18 GLY B O 1
ATOM 552 N N . GLU B 1 19 ? -6.227 16.734 8.773 1 96.94 19 GLU B N 1
ATOM 553 C CA . GLU B 1 19 ? -6.145 16.516 7.336 1 96.94 19 GLU B CA 1
ATOM 554 C C . GLU B 1 19 ? -6.398 15.047 6.988 1 96.94 19 GLU B C 1
ATOM 556 O O . GLU B 1 19 ? -6.125 14.156 7.793 1 96.94 19 GLU B O 1
ATOM 561 N N . GLU B 1 20 ? -6.996 14.836 5.82 1 96.81 20 GLU B N 1
ATOM 562 C CA . GLU B 1 20 ? -7.105 13.484 5.273 1 96.81 20 GLU B CA 1
ATOM 563 C C . GLU B 1 20 ? -5.73 12.922 4.926 1 96.81 20 GLU B C 1
ATOM 565 O O . GLU B 1 20 ? -4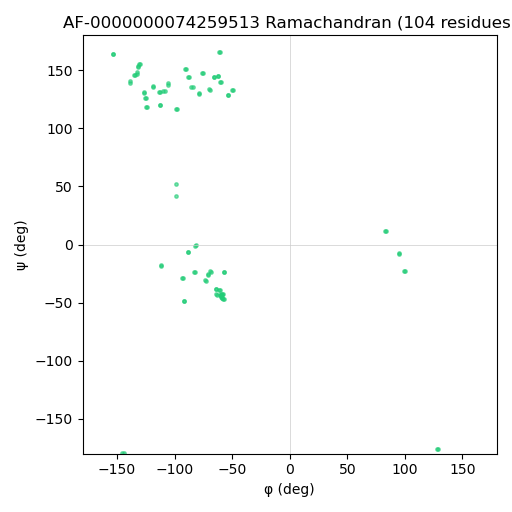.832 13.656 4.527 1 96.81 20 GLU B O 1
ATOM 570 N N . TYR B 1 21 ? -5.637 11.617 5.16 1 97.69 21 TYR B N 1
ATOM 571 C CA . TYR B 1 21 ? -4.379 10.945 4.855 1 97.69 21 TYR B CA 1
ATOM 572 C C . TYR B 1 21 ? -4.613 9.469 4.547 1 97.69 21 TYR B C 1
ATOM 574 O O . TYR B 1 21 ? -5.73 8.969 4.684 1 97.69 21 TYR B O 1
ATOM 582 N N . GLY B 1 22 ? -3.645 8.836 3.949 1 97.88 22 GLY B N 1
ATOM 583 C CA . GLY B 1 22 ? -3.623 7.395 3.75 1 97.88 22 GLY B CA 1
ATOM 584 C C . GLY B 1 22 ? -2.645 6.68 4.664 1 97.88 22 GLY B C 1
ATOM 585 O O . GLY B 1 22 ? -1.548 7.18 4.922 1 97.88 22 GLY B O 1
ATOM 586 N N . ALA B 1 23 ? -3.047 5.551 5.195 1 98.31 23 ALA B N 1
ATOM 587 C CA . ALA B 1 23 ? -2.186 4.645 5.953 1 98.31 23 ALA B CA 1
ATOM 588 C C . ALA B 1 23 ? -2 3.32 5.219 1 98.31 23 ALA B C 1
ATOM 590 O O . ALA B 1 23 ? -2.971 2.73 4.734 1 98.31 23 ALA B O 1
ATOM 591 N N . VAL B 1 24 ? -0.727 2.912 5.113 1 98.38 24 VAL B N 1
ATOM 592 C CA . VAL B 1 24 ? -0.398 1.702 4.367 1 98.38 24 VAL B CA 1
ATOM 593 C C . VAL B 1 24 ? 0.398 0.748 5.254 1 98.38 24 VAL B C 1
ATOM 595 O O . VAL B 1 24 ? 1.396 1.143 5.863 1 98.38 24 VAL B O 1
ATOM 598 N N . ASP B 1 25 ? -0.006 -0.446 5.402 1 98.44 25 ASP B N 1
ATOM 599 C CA . ASP B 1 25 ? 0.732 -1.581 5.949 1 98.44 25 ASP B CA 1
ATOM 600 C C . ASP B 1 25 ? 1.004 -2.627 4.867 1 98.44 25 ASP B C 1
ATOM 602 O O . ASP B 1 25 ? 0.074 -3.123 4.23 1 98.44 25 ASP B O 1
ATOM 606 N N . ALA B 1 26 ? 2.256 -2.865 4.672 1 98.19 26 ALA B N 1
ATOM 607 C CA . ALA B 1 26 ? 2.598 -3.824 3.623 1 98.19 26 ALA B CA 1
ATOM 608 C C . ALA B 1 26 ? 3.672 -4.797 4.098 1 98.19 26 ALA B C 1
ATOM 610 O O . ALA B 1 26 ? 4.484 -4.461 4.961 1 98.19 26 ALA B O 1
ATOM 611 N N . ILE B 1 27 ? 3.576 -5.996 3.623 1 97.69 27 ILE B N 1
ATOM 612 C CA . ILE B 1 27 ? 4.617 -7.004 3.803 1 97.69 27 ILE B CA 1
ATOM 613 C C . ILE B 1 27 ? 5.012 -7.582 2.447 1 97.69 27 ILE B C 1
ATOM 615 O O . ILE B 1 27 ? 4.152 -7.852 1.604 1 97.69 27 ILE B O 1
ATOM 619 N N . ASP B 1 28 ? 6.387 -7.621 2.217 1 96.38 28 ASP B N 1
ATOM 620 C CA . ASP B 1 28 ? 6.895 -8.242 0.999 1 96.38 28 ASP B CA 1
ATOM 621 C C . ASP B 1 28 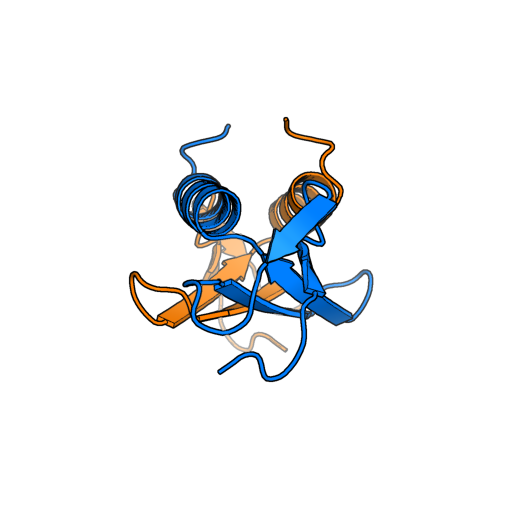? 8.227 -8.945 1.257 1 96.38 28 ASP B C 1
ATOM 623 O O . ASP B 1 28 ? 8.648 -9.078 2.406 1 96.38 28 ASP B O 1
ATOM 627 N N . PRO B 1 29 ? 8.812 -9.555 0.208 1 93 29 PRO B N 1
ATOM 628 C CA . PRO B 1 29 ? 10.047 -10.312 0.431 1 93 29 PRO B CA 1
ATOM 629 C C . PRO B 1 29 ? 11.148 -9.469 1.059 1 93 29 PRO B C 1
ATOM 631 O O . PRO B 1 29 ? 12.039 -10 1.726 1 93 29 PRO B O 1
ATOM 634 N N . ASP B 1 30 ? 11.047 -8.18 0.858 1 96.19 30 ASP B N 1
ATOM 635 C CA . ASP B 1 30 ? 12.078 -7.293 1.386 1 96.19 30 ASP B CA 1
ATOM 636 C C . ASP B 1 30 ? 11.75 -6.863 2.812 1 96.19 30 ASP B C 1
ATOM 638 O O . ASP B 1 30 ? 12.578 -6.23 3.479 1 96.19 30 ASP B O 1
ATOM 642 N N . GLY B 1 31 ? 10.609 -7.156 3.416 1 96.31 31 GLY B N 1
ATOM 643 C CA . GLY B 1 31 ? 10.273 -6.836 4.793 1 96.31 31 GLY B CA 1
ATOM 644 C C . GLY B 1 31 ? 8.953 -6.102 4.934 1 96.31 31 GLY B C 1
ATOM 645 O O . GLY B 1 31 ? 8.188 -5.996 3.973 1 96.31 31 GLY B O 1
ATOM 646 N N . ASP B 1 32 ? 8.617 -5.711 6.113 1 97.5 32 ASP B N 1
ATOM 647 C CA . ASP B 1 32 ? 7.406 -4.961 6.418 1 97.5 32 ASP B CA 1
ATOM 648 C C . ASP B 1 32 ? 7.641 -3.457 6.285 1 97.5 32 ASP B C 1
ATOM 650 O O . ASP B 1 32 ? 8.773 -2.986 6.438 1 97.5 32 ASP B O 1
ATOM 654 N N . LEU B 1 33 ? 6.66 -2.766 5.824 1 96.12 33 LEU B N 1
ATOM 655 C CA . LEU B 1 33 ? 6.695 -1.308 5.848 1 96.12 33 LEU B CA 1
ATOM 656 C C . LEU B 1 33 ? 5.34 -0.739 6.258 1 96.12 33 LEU B C 1
ATOM 658 O O . LEU B 1 33 ? 4.297 -1.335 5.969 1 96.12 33 LEU B O 1
ATOM 662 N N . ARG B 1 34 ? 5.395 0.307 7.051 1 98 34 ARG B N 1
ATOM 663 C CA . ARG B 1 34 ? 4.254 1.133 7.434 1 98 34 ARG B CA 1
ATOM 664 C C . ARG B 1 34 ? 4.508 2.602 7.109 1 98 34 ARG B C 1
ATOM 666 O O . ARG B 1 34 ? 5.496 3.182 7.566 1 98 34 ARG B O 1
ATOM 673 N N . VAL B 1 35 ? 3.648 3.096 6.25 1 98.12 35 VAL B N 1
ATOM 674 C CA . VAL B 1 35 ? 3.889 4.477 5.848 1 98.12 35 VAL B CA 1
ATOM 675 C C . VAL B 1 35 ? 2.594 5.281 5.953 1 98.12 35 VAL B C 1
ATOM 677 O O . VAL B 1 35 ? 1.499 4.711 5.93 1 98.12 35 VAL B O 1
ATOM 680 N N . LEU B 1 36 ? 2.754 6.57 6.168 1 98.12 36 LEU B N 1
ATOM 681 C CA . LEU B 1 36 ? 1.681 7.559 6.094 1 98.12 36 LEU B CA 1
ATOM 682 C C . LEU B 1 36 ? 1.841 8.445 4.863 1 98.12 36 LEU B C 1
ATOM 684 O O . LEU B 1 36 ? 2.939 8.93 4.582 1 98.12 36 LEU B O 1
ATOM 688 N N . LEU B 1 37 ? 0.756 8.578 4.176 1 98.06 37 LEU B N 1
ATOM 689 C CA . LEU B 1 37 ? 0.764 9.352 2.939 1 98.06 37 LEU B CA 1
ATOM 690 C C . LEU B 1 37 ? -0.175 10.547 3.043 1 98.06 37 LEU B C 1
ATOM 692 O O . LEU B 1 37 ? -1.276 10.438 3.586 1 98.06 37 LEU B O 1
ATOM 696 N N . CYS B 1 38 ? 0.312 11.75 2.57 1 98.06 38 CYS B N 1
ATOM 697 C CA . CYS B 1 38 ? -0.626 12.852 2.404 1 98.06 38 CYS B CA 1
ATOM 698 C C . CYS B 1 38 ? -1.719 12.492 1.404 1 98.06 38 CYS B C 1
ATOM 700 O O . CYS B 1 38 ? -1.602 11.508 0.678 1 98.06 38 CYS B O 1
ATOM 702 N N . ALA B 1 39 ? -2.787 13.266 1.363 1 97.19 39 ALA B N 1
ATOM 703 C CA . ALA B 1 39 ? -3.957 12.945 0.547 1 97.19 39 ALA B CA 1
ATOM 704 C C . ALA B 1 39 ? -3.58 12.82 -0.927 1 97.19 39 ALA B C 1
ATOM 706 O O . ALA B 1 39 ? -3.961 11.859 -1.594 1 97.19 39 ALA B O 1
ATOM 707 N N . PRO B 1 40 ? -2.742 13.719 -1.51 1 96.31 40 PRO B N 1
ATOM 708 C CA . PRO B 1 40 ? -2.355 13.555 -2.914 1 96.31 40 PRO B CA 1
ATOM 709 C C . PRO B 1 40 ? -1.555 12.281 -3.164 1 96.31 40 PRO B C 1
ATOM 711 O O . PRO B 1 40 ? -1.788 11.586 -4.156 1 96.31 40 PRO B O 1
ATOM 714 N N . CYS B 1 41 ? -0.688 11.922 -2.238 1 97.12 41 CYS B N 1
ATOM 715 C CA . CYS B 1 41 ? 0.122 10.719 -2.41 1 97.12 41 CYS B CA 1
ATOM 716 C C . CYS B 1 41 ? -0.72 9.461 -2.227 1 97.12 41 CYS B C 1
ATOM 718 O O . CYS B 1 41 ? -0.456 8.438 -2.855 1 97.12 41 CYS B O 1
ATOM 720 N N . ALA B 1 42 ? -1.741 9.578 -1.36 1 97.38 42 ALA B N 1
ATOM 721 C CA . ALA B 1 42 ? -2.674 8.469 -1.232 1 97.38 42 ALA B CA 1
ATOM 722 C C . ALA B 1 42 ? -3.424 8.227 -2.539 1 97.38 42 ALA B C 1
ATOM 724 O O . ALA B 1 42 ? -3.645 7.074 -2.934 1 97.38 42 ALA B O 1
ATOM 725 N N . GLY B 1 43 ? -3.852 9.312 -3.154 1 96.12 43 GLY B N 1
ATOM 726 C CA . GLY B 1 43 ? -4.449 9.195 -4.477 1 96.12 43 GLY B CA 1
ATOM 727 C C . GLY B 1 43 ? -3.514 8.586 -5.5 1 96.12 43 GLY B C 1
ATOM 728 O O . GLY B 1 43 ? -3.924 7.738 -6.297 1 96.12 43 GLY B O 1
ATOM 729 N N . ASP B 1 44 ? -2.217 9.016 -5.492 1 95.5 44 ASP B N 1
ATOM 730 C CA . ASP B 1 44 ? -1.218 8.461 -6.402 1 95.5 44 ASP B CA 1
ATOM 731 C C . ASP B 1 44 ? -1.039 6.961 -6.18 1 95.5 44 ASP B C 1
ATOM 733 O O . ASP B 1 44 ? -0.813 6.207 -7.129 1 95.5 44 ASP B O 1
ATOM 737 N N . LEU B 1 45 ? -1.067 6.559 -4.871 1 96.56 45 LEU B N 1
ATOM 738 C CA . LEU B 1 45 ? -0.967 5.133 -4.574 1 96.56 45 LEU B CA 1
ATOM 739 C C . LEU B 1 45 ? -2.105 4.359 -5.23 1 96.56 45 LEU B C 1
ATOM 741 O O . LEU B 1 45 ? -1.88 3.301 -5.824 1 96.56 45 LEU B O 1
ATOM 745 N N . ARG B 1 46 ? -3.334 4.832 -5.152 1 96.5 46 ARG B N 1
ATOM 746 C CA . ARG B 1 46 ? -4.461 4.16 -5.789 1 96.5 46 ARG B CA 1
ATOM 747 C C . ARG B 1 46 ? -4.242 4.035 -7.293 1 96.5 46 ARG B C 1
ATOM 749 O O . ARG B 1 46 ? -4.473 2.969 -7.875 1 96.5 46 ARG B O 1
ATOM 756 N N . ALA B 1 47 ? -3.816 5.125 -7.879 1 95.06 47 ALA B N 1
ATOM 757 C CA . ALA B 1 47 ? -3.543 5.109 -9.312 1 95.06 47 ALA B CA 1
ATOM 758 C C . ALA B 1 47 ? -2.467 4.082 -9.656 1 95.06 47 ALA B C 1
ATOM 760 O O . ALA B 1 47 ? -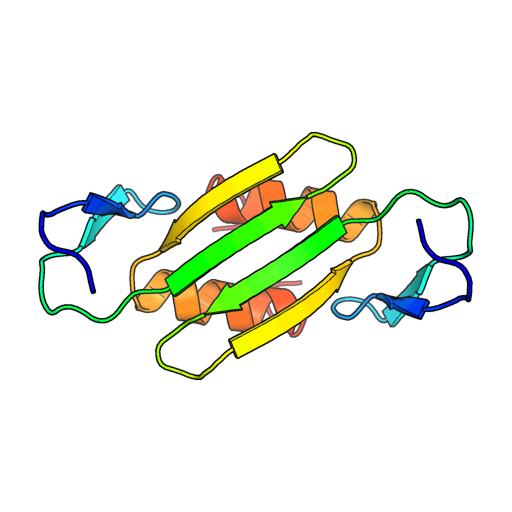2.574 3.369 -10.656 1 95.06 47 ALA B O 1
ATOM 761 N N . PHE B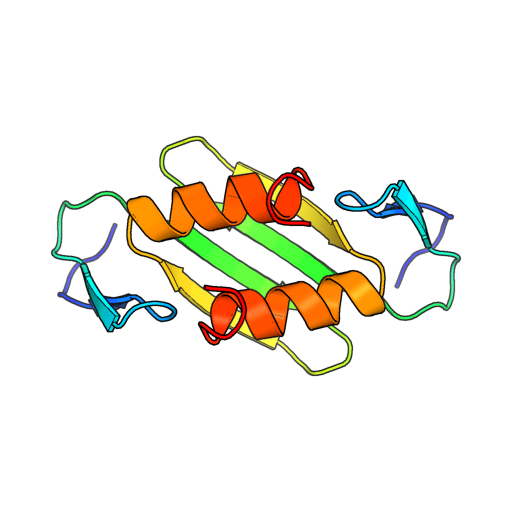 1 48 ? -1.385 4.039 -8.844 1 95.25 48 PHE B N 1
ATOM 762 C CA . PHE B 1 48 ? -0.305 3.07 -8.992 1 95.25 48 PHE B CA 1
ATOM 763 C C . PHE B 1 48 ? -0.842 1.646 -8.922 1 95.25 48 PHE B C 1
ATOM 765 O O . PHE B 1 48 ? -0.537 0.819 -9.789 1 95.25 48 PHE B O 1
ATOM 772 N N . LEU B 1 49 ? -1.665 1.354 -7.965 1 96.31 49 LEU B N 1
ATOM 773 C CA . LEU B 1 49 ? -2.184 0.009 -7.746 1 96.31 49 LEU B CA 1
ATOM 774 C C . LEU B 1 49 ? -3.168 -0.38 -8.844 1 96.31 49 LEU B C 1
ATOM 776 O O . LEU B 1 49 ? -3.291 -1.558 -9.188 1 96.31 49 LEU B O 1
ATOM 780 N N . ASP B 1 50 ? -3.801 0.615 -9.477 1 94.5 50 ASP B N 1
ATOM 781 C CA . ASP B 1 50 ? -4.746 0.375 -10.562 1 94.5 50 ASP B CA 1
ATOM 782 C C . ASP B 1 50 ? -4.016 0.176 -11.891 1 94.5 50 ASP B C 1
ATOM 784 O O . ASP B 1 50 ? -4.648 -0.051 -12.922 1 94.5 50 ASP B O 1
ATOM 788 N N . GLY B 1 51 ? -2.723 0.272 -11.836 1 91.12 51 GLY B N 1
ATOM 789 C CA . GLY B 1 51 ? -1.93 0.07 -13.039 1 91.12 51 GLY B CA 1
ATOM 790 C C . GLY B 1 51 ? -1.825 1.313 -13.898 1 91.12 51 GLY B C 1
ATOM 791 O O . GLY B 1 51 ? -1.423 1.236 -15.062 1 91.12 51 GLY B O 1
ATOM 792 N N . GLU B 1 52 ? -2.232 2.484 -13.406 1 84.81 52 GLU B N 1
ATOM 793 C CA . GLU B 1 52 ? -2.244 3.707 -14.203 1 84.81 52 GLU B CA 1
ATOM 794 C C . GLU B 1 52 ? -0.863 4.355 -14.242 1 84.81 52 GLU B C 1
ATOM 796 O O . GLU B 1 52 ? -0.589 5.203 -15.094 1 84.81 52 GLU B O 1
ATOM 801 N N . LEU B 1 53 ? -0.029 4.141 -13.367 1 66.5 53 LEU B N 1
ATOM 802 C CA . LEU B 1 53 ? 1.32 4.695 -13.352 1 66.5 53 LEU B CA 1
ATOM 803 C C . LEU B 1 53 ? 2.332 3.688 -13.883 1 66.5 53 LEU B C 1
ATOM 805 O O . LEU B 1 53 ? 3.059 3.061 -13.109 1 66.5 53 LEU B O 1
ATOM 809 N N . LEU B 1 54 ? 2.01 2.965 -14.945 1 56.09 54 LEU B N 1
ATOM 810 C CA . LEU B 1 54 ? 2.912 2.035 -15.617 1 56.09 54 LEU B CA 1
ATOM 811 C C . LEU B 1 54 ? 3.732 2.75 -16.688 1 56.09 54 LEU B C 1
ATOM 813 O O . LEU B 1 54 ? 3.27 3.725 -17.281 1 56.09 54 LEU B O 1
#

Sequence (108 aa):
MLRRPHDCDRCGRTIDPGEEYGAVDAIDPDGDLRVLLCAPCAGDLRAFLDGELLMLRRPHDCDRCGRTIDPGEEYGAVDAIDPDGDLRVLLCAPCAGDLRAFLDGELL

Radius of gyration: 14.02 Å; Cα contacts (8 Å, |Δi|>4): 205; chains: 2; bounding box: 24×40×32 Å

pLDDT: mean 94.47, std 7.86, range [55.88, 98.44]